Protein AF-A0A443SC69-F1 (afdb_monomer_lite)

InterPro domains:
  IPR018502 Annexin repeat [PF00191] (45-105)
  IPR037104 Annexin superfamily [G3DSA:1.10.220.10] (29-110)
  IPR037104 Annexin superfamily [SSF47874] (1-108)

Foldseek 3Di:
DPDDPLNVLPVPDDPVRSLLVVLLVPFDEDADLDADLVVLLVLLVVDVVCALVNCVVPVSVVSNCLNHYHLNNLVSSQVSNCVVVVDGVLVSLVVRDDPPVNVVCCVSSPPPPPPDD

Sequence (117 aa):
YKESIEDTIERCLNAQLSEIIITLINHTRDVNNEIDVALAREEAKHLFEIGTKHLLVNGSNFVDMLCRRSIPQIKYTYDSYKSMSGTRLEHDIENYFNGDVQDLFSTIGISPAFSSQ

Structure (mmCIF, N/CA/C/O backbone):
data_AF-A0A443SC69-F1
#
_entry.id   AF-A0A443SC69-F1
#
loop_
_atom_site.group_PDB
_atom_site.id
_atom_site.type_symbol
_atom_site.label_atom_id
_atom_site.label_alt_id
_atom_site.label_comp_id
_atom_site.label_asym_id
_atom_site.label_entity_id
_atom_site.label_seq_id
_atom_site.pdbx_PDB_ins_code
_atom_site.Cartn_x
_atom_site.Cartn_y
_atom_site.Cartn_z
_atom_site.occupancy
_atom_site.B_iso_or_equiv
_atom_site.auth_seq_id
_atom_site.auth_comp_id
_atom_site.auth_asym_id
_atom_site.auth_atom_id
_atom_site.pdbx_PDB_model_num
ATOM 1 N N . TYR A 1 1 ? 18.068 2.702 -29.034 1.00 43.56 1 TYR A N 1
ATOM 2 C CA . TYR A 1 1 ? 18.081 2.790 -27.565 1.00 43.56 1 TYR A CA 1
ATOM 3 C C . TYR A 1 1 ? 18.568 1.455 -27.039 1.00 43.56 1 TYR A C 1
ATOM 5 O O . TYR A 1 1 ? 18.024 0.443 -27.454 1.00 43.56 1 TYR A O 1
ATOM 13 N N . LYS A 1 2 ? 19.687 1.444 -26.308 1.00 53.97 2 LYS A N 1
ATOM 14 C CA . LYS A 1 2 ? 20.426 0.225 -25.917 1.00 53.97 2 LYS A CA 1
ATOM 15 C C . LYS A 1 2 ? 20.596 0.105 -24.397 1.00 53.97 2 LYS A C 1
ATOM 17 O O . LYS A 1 2 ? 21.414 -0.681 -23.944 1.00 53.97 2 LYS A O 1
ATOM 22 N N . GLU A 1 3 ? 19.848 0.913 -23.658 1.00 59.97 3 GLU A N 1
ATOM 23 C CA . GLU A 1 3 ? 19.763 0.883 -22.202 1.00 59.97 3 GLU A CA 1
ATOM 24 C C . GLU A 1 3 ? 18.359 0.411 -21.850 1.00 59.97 3 GLU A C 1
ATOM 26 O O . GLU A 1 3 ? 17.393 0.790 -22.527 1.00 59.97 3 GLU A O 1
ATOM 31 N N . SER A 1 4 ? 18.264 -0.464 -20.852 1.00 70.50 4 SER A N 1
ATOM 32 C CA . SER A 1 4 ? 16.977 -0.903 -20.335 1.00 70.50 4 SER A CA 1
ATOM 33 C C . SER A 1 4 ? 16.316 0.264 -19.586 1.00 70.50 4 SER A C 1
ATOM 35 O O . SER A 1 4 ? 16.976 1.198 -19.111 1.00 70.50 4 SER A O 1
ATOM 37 N N . ILE A 1 5 ? 14.984 0.264 -19.555 1.00 69.75 5 ILE A N 1
ATOM 38 C CA . ILE A 1 5 ? 14.216 1.311 -18.871 1.00 69.75 5 ILE A CA 1
ATOM 39 C C . ILE A 1 5 ? 14.515 1.247 -17.367 1.00 69.75 5 ILE A C 1
ATOM 41 O O . ILE A 1 5 ? 14.652 2.283 -16.724 1.00 69.75 5 ILE A O 1
ATOM 45 N N . GLU A 1 6 ? 14.712 0.041 -16.845 1.00 70.88 6 GLU A N 1
ATOM 46 C CA . GLU A 1 6 ? 15.111 -0.262 -15.474 1.00 70.88 6 GLU A CA 1
ATOM 47 C C . GLU A 1 6 ? 16.467 0.378 -15.129 1.00 70.88 6 GLU A C 1
ATOM 49 O O . GLU A 1 6 ? 16.535 1.160 -14.182 1.00 70.88 6 GLU A O 1
ATOM 54 N N . ASP A 1 7 ? 17.497 0.186 -15.963 1.00 68.31 7 ASP A N 1
ATOM 55 C CA . ASP A 1 7 ? 18.823 0.804 -15.766 1.00 68.31 7 ASP A CA 1
ATOM 56 C C . ASP A 1 7 ? 18.748 2.346 -15.751 1.00 68.31 7 ASP A C 1
ATOM 58 O O . ASP A 1 7 ? 19.477 3.038 -15.033 1.00 68.31 7 ASP A O 1
ATOM 62 N N . THR A 1 8 ? 17.846 2.911 -16.560 1.00 68.81 8 THR A N 1
ATOM 63 C CA . THR A 1 8 ? 17.629 4.363 -16.632 1.00 68.81 8 THR A CA 1
ATOM 64 C C . THR A 1 8 ? 16.945 4.887 -15.368 1.00 68.81 8 THR A C 1
ATOM 66 O O . THR A 1 8 ? 17.299 5.955 -14.868 1.00 68.81 8 THR A O 1
ATOM 69 N N . ILE A 1 9 ? 15.983 4.132 -14.838 1.00 65.00 9 ILE A N 1
ATOM 70 C CA . ILE A 1 9 ? 15.241 4.455 -13.617 1.00 65.00 9 ILE A CA 1
ATOM 71 C C . ILE A 1 9 ? 16.172 4.400 -12.402 1.00 65.00 9 ILE A C 1
ATOM 73 O O . ILE A 1 9 ? 16.187 5.344 -11.614 1.00 65.00 9 ILE A O 1
ATOM 77 N N . GLU A 1 10 ? 16.997 3.359 -12.276 1.00 66.56 10 GLU A N 1
ATOM 78 C CA . GLU A 1 10 ? 17.961 3.219 -11.173 1.00 66.56 10 GLU A CA 1
ATOM 79 C C . GLU A 1 10 ? 18.998 4.347 -11.143 1.00 66.56 10 GLU A C 1
ATOM 81 O O . GLU A 1 10 ? 19.432 4.778 -10.077 1.00 66.56 10 GLU A O 1
ATOM 86 N N . ARG A 1 11 ? 19.382 4.869 -12.313 1.00 61.25 11 ARG A N 1
ATOM 87 C CA . ARG A 1 11 ? 20.357 5.962 -12.419 1.00 61.25 11 ARG A CA 1
ATOM 88 C C . ARG A 1 11 ? 19.754 7.344 -12.157 1.00 61.25 11 ARG A C 1
ATOM 90 O O . ARG A 1 11 ? 20.489 8.277 -11.827 1.00 61.25 11 ARG A O 1
ATOM 97 N N . CYS A 1 12 ? 18.449 7.506 -12.362 1.00 55.59 12 CYS A N 1
ATOM 98 C CA . CYS A 1 12 ? 17.772 8.799 -12.269 1.00 55.59 12 CYS A CA 1
ATOM 99 C C . CYS A 1 12 ? 17.009 9.002 -10.958 1.00 55.59 12 CYS A C 1
ATOM 101 O O . CYS A 1 12 ? 16.701 10.147 -10.631 1.00 55.59 12 CYS A O 1
ATOM 103 N N . LEU A 1 13 ? 16.714 7.933 -10.219 1.00 65.69 13 LEU A N 1
ATOM 104 C CA . LEU A 1 13 ? 15.865 7.966 -9.033 1.00 65.69 13 LEU A CA 1
ATOM 105 C C . LEU A 1 13 ? 16.607 7.458 -7.795 1.00 65.69 13 LEU A C 1
ATOM 107 O O . LEU A 1 13 ? 17.631 6.786 -7.882 1.00 65.69 13 LEU A O 1
ATOM 111 N N . ASN A 1 14 ? 16.083 7.783 -6.614 1.00 69.94 14 ASN A N 1
ATOM 112 C CA . ASN A 1 14 ? 16.569 7.160 -5.389 1.00 69.94 14 ASN A CA 1
ATOM 113 C C . ASN A 1 14 ? 16.242 5.648 -5.395 1.00 69.94 14 ASN A C 1
ATOM 115 O O . ASN A 1 14 ? 15.261 5.233 -6.012 1.00 69.94 14 ASN A O 1
ATOM 119 N N . ALA A 1 15 ? 17.048 4.836 -4.700 1.00 67.31 15 ALA A N 1
ATOM 120 C CA . ALA A 1 15 ? 16.948 3.370 -4.738 1.00 67.31 15 ALA A CA 1
ATOM 121 C C . ALA A 1 15 ? 15.557 2.830 -4.348 1.00 67.31 15 ALA A C 1
ATOM 123 O O . ALA A 1 15 ? 15.100 1.824 -4.881 1.00 67.31 15 ALA A O 1
ATOM 124 N N . GLN A 1 16 ? 14.867 3.522 -3.439 1.00 64.00 16 GLN A N 1
ATOM 125 C CA . GLN A 1 16 ? 13.520 3.153 -3.011 1.00 64.00 16 GLN A CA 1
ATOM 126 C C . GLN A 1 16 ? 12.492 3.441 -4.114 1.00 64.00 16 GLN A C 1
ATOM 128 O O . GLN A 1 16 ? 11.624 2.626 -4.395 1.00 64.00 16 GLN A O 1
ATOM 133 N N . LEU A 1 17 ? 12.606 4.584 -4.784 1.00 64.12 17 LEU A N 1
ATOM 134 C CA . LEU A 1 17 ? 11.728 5.001 -5.870 1.00 64.12 17 LEU A CA 1
ATOM 135 C C . LEU A 1 17 ? 11.938 4.143 -7.124 1.00 64.12 17 LEU A C 1
ATOM 137 O O . LEU A 1 17 ? 10.963 3.773 -7.777 1.00 64.12 17 LEU A O 1
ATOM 141 N N . SER A 1 18 ? 13.183 3.768 -7.432 1.00 71.38 18 SER A N 1
ATOM 142 C CA . SER A 1 18 ? 13.474 2.849 -8.533 1.00 71.38 18 SER A CA 1
ATOM 143 C C . SER A 1 18 ? 12.890 1.460 -8.283 1.00 71.38 18 SER A C 1
ATOM 145 O O . SER A 1 18 ? 12.235 0.923 -9.171 1.00 71.38 18 SER A O 1
ATOM 147 N N . GLU A 1 19 ? 13.028 0.913 -7.070 1.00 71.38 19 GLU A N 1
ATOM 148 C CA . GLU A 1 19 ? 12.438 -0.380 -6.695 1.00 71.38 19 GLU A CA 1
ATOM 149 C C . GLU A 1 19 ? 10.911 -0.375 -6.855 1.00 71.38 19 GLU A C 1
ATOM 151 O O . GLU A 1 19 ? 10.332 -1.321 -7.396 1.00 71.38 19 GLU A O 1
ATOM 156 N N . ILE A 1 20 ? 10.249 0.719 -6.466 1.00 68.56 20 ILE A N 1
ATOM 157 C CA . ILE A 1 20 ? 8.796 0.842 -6.610 1.00 68.56 20 ILE A CA 1
ATOM 158 C C . ILE A 1 20 ? 8.378 0.901 -8.077 1.00 68.56 20 ILE A C 1
ATOM 160 O O . ILE A 1 20 ? 7.453 0.195 -8.478 1.00 68.56 20 ILE A O 1
ATOM 164 N N . ILE A 1 21 ? 9.041 1.718 -8.897 1.00 68.81 21 ILE A N 1
ATOM 165 C CA . ILE A 1 21 ? 8.685 1.841 -10.315 1.00 68.81 21 ILE A CA 1
ATOM 166 C C . ILE A 1 21 ? 8.983 0.542 -11.071 1.00 68.81 21 ILE A C 1
ATOM 168 O O . ILE A 1 21 ? 8.174 0.117 -11.891 1.00 68.81 21 ILE A O 1
ATOM 172 N N . ILE A 1 22 ? 10.086 -0.138 -10.764 1.00 73.62 22 ILE A N 1
ATOM 173 C CA . ILE A 1 22 ? 10.396 -1.453 -11.339 1.00 73.62 22 ILE A CA 1
ATOM 174 C C . ILE A 1 22 ? 9.335 -2.478 -10.915 1.00 73.62 22 ILE A C 1
ATOM 176 O O . ILE A 1 22 ? 8.869 -3.263 -11.741 1.00 73.62 22 ILE A O 1
ATOM 180 N N . THR A 1 23 ? 8.886 -2.444 -9.658 1.00 71.31 23 THR A N 1
ATOM 181 C CA . THR A 1 23 ? 7.786 -3.292 -9.173 1.00 71.31 23 THR A CA 1
ATOM 182 C C . THR A 1 23 ? 6.484 -2.981 -9.917 1.00 71.31 23 THR A C 1
ATOM 184 O O . THR A 1 23 ? 5.821 -3.906 -10.373 1.00 71.31 23 THR A O 1
ATOM 187 N N . LEU A 1 24 ? 6.145 -1.708 -10.131 1.00 68.94 24 LEU A N 1
ATOM 188 C CA . LEU A 1 24 ? 4.974 -1.296 -10.914 1.00 68.94 24 LEU A CA 1
ATOM 189 C C . LEU A 1 24 ? 5.019 -1.778 -12.367 1.00 68.94 24 LEU A C 1
ATOM 191 O O . LEU A 1 24 ? 4.001 -2.215 -12.891 1.00 68.94 24 LEU A O 1
ATOM 195 N N . ILE A 1 25 ? 6.175 -1.664 -13.025 1.00 71.31 25 ILE A N 1
ATOM 196 C CA . ILE A 1 25 ? 6.346 -2.054 -14.431 1.00 71.31 25 ILE A CA 1
ATOM 197 C C . ILE A 1 25 ? 6.249 -3.576 -14.585 1.00 71.31 25 ILE A C 1
ATOM 199 O O . ILE A 1 25 ? 5.670 -4.062 -15.556 1.00 71.31 25 ILE A O 1
ATOM 203 N N . ASN A 1 26 ? 6.785 -4.329 -13.623 1.00 72.12 26 ASN A N 1
ATOM 204 C CA . ASN A 1 26 ? 6.806 -5.789 -13.674 1.00 72.12 26 ASN A CA 1
ATOM 205 C C . ASN A 1 26 ? 5.495 -6.447 -13.224 1.00 72.12 26 ASN A C 1
ATOM 207 O O . ASN A 1 26 ? 5.240 -7.597 -13.585 1.00 72.12 26 ASN A O 1
ATOM 211 N N . HIS A 1 27 ? 4.660 -5.756 -12.445 1.00 71.00 27 HIS A N 1
ATOM 212 C CA . HIS A 1 27 ? 3.421 -6.325 -11.923 1.00 71.00 27 HIS A CA 1
ATOM 213 C C . HIS A 1 27 ? 2.198 -5.879 -12.718 1.00 71.00 27 HIS A C 1
ATOM 215 O O . HIS A 1 27 ? 1.958 -4.699 -12.960 1.00 71.00 27 HIS A O 1
ATOM 221 N N . THR A 1 28 ? 1.363 -6.850 -13.081 1.00 68.62 28 THR A N 1
ATOM 222 C CA . THR A 1 28 ? 0.044 -6.600 -13.663 1.00 68.62 28 THR A CA 1
ATOM 223 C C . THR A 1 28 ? -0.979 -6.550 -12.534 1.00 68.62 28 THR A C 1
ATOM 225 O O . THR A 1 28 ? -1.143 -7.522 -11.798 1.00 68.62 28 THR A O 1
ATOM 228 N N . ARG A 1 29 ? -1.644 -5.404 -12.375 1.00 70.81 29 ARG A N 1
ATOM 229 C CA . ARG A 1 29 ? -2.645 -5.195 -11.324 1.00 70.81 29 ARG A CA 1
ATOM 230 C C . ARG A 1 29 ? -3.870 -6.076 -11.576 1.00 70.81 29 ARG A C 1
ATOM 232 O O . ARG A 1 29 ? -4.336 -6.150 -12.714 1.00 70.81 29 ARG A O 1
ATOM 239 N N . ASP A 1 30 ?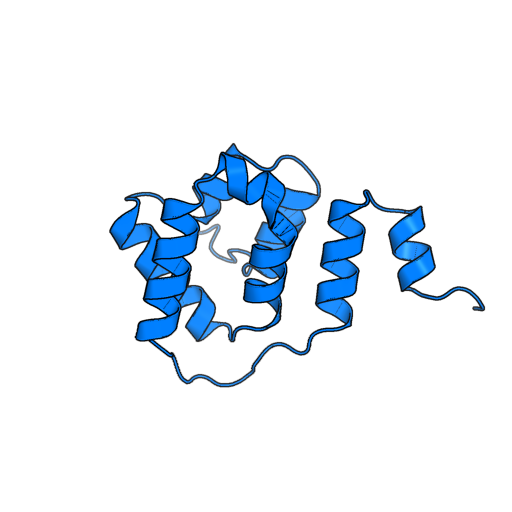 -4.396 -6.714 -10.531 1.00 71.62 30 ASP A N 1
ATOM 240 C CA . ASP A 1 30 ? -5.617 -7.510 -10.659 1.00 71.62 30 ASP A CA 1
ATOM 241 C C . ASP A 1 30 ? -6.806 -6.613 -11.061 1.00 71.62 30 ASP A C 1
ATOM 243 O O . ASP A 1 30 ? -7.046 -5.555 -10.475 1.00 71.62 30 ASP A O 1
ATOM 247 N N . VAL A 1 31 ? -7.538 -7.026 -12.094 1.00 71.25 31 VAL A N 1
ATOM 248 C CA . VAL A 1 31 ? -8.701 -6.315 -12.654 1.00 71.25 31 VAL A CA 1
ATOM 249 C C . VAL A 1 31 ? -10.024 -6.857 -12.110 1.00 71.25 31 VAL A C 1
ATOM 251 O O . VAL A 1 31 ? -11.088 -6.331 -12.438 1.00 71.25 31 VAL A O 1
ATOM 254 N N . ASN A 1 32 ? -9.975 -7.905 -11.285 1.00 76.12 32 ASN A N 1
ATOM 255 C CA . ASN A 1 32 ? -11.155 -8.504 -10.685 1.00 76.12 32 ASN A CA 1
ATOM 256 C C . ASN A 1 32 ? -11.813 -7.555 -9.676 1.00 76.12 32 ASN A C 1
ATOM 258 O O . ASN A 1 32 ? -11.157 -6.907 -8.860 1.00 76.12 32 ASN A O 1
ATOM 262 N N . ASN A 1 33 ? -13.145 -7.520 -9.705 1.00 75.94 33 ASN A N 1
ATOM 263 C CA . ASN A 1 33 ? -13.950 -6.724 -8.776 1.00 75.94 33 ASN A CA 1
ATOM 264 C C . ASN A 1 33 ? -14.360 -7.492 -7.511 1.00 75.94 33 ASN A C 1
ATOM 266 O O . ASN A 1 33 ? -15.095 -6.954 -6.683 1.00 75.94 33 ASN A O 1
ATOM 270 N N . GLU A 1 34 ? -13.921 -8.741 -7.368 1.00 83.81 34 GLU A N 1
ATOM 271 C CA . GLU A 1 34 ? -14.176 -9.532 -6.169 1.00 83.81 34 GLU A CA 1
ATOM 272 C C . GLU A 1 34 ? -13.299 -9.033 -5.019 1.00 83.81 34 GLU A C 1
ATOM 274 O O . GLU A 1 34 ? -12.109 -8.772 -5.194 1.00 83.81 34 GLU A O 1
ATOM 279 N N . ILE A 1 35 ? -13.915 -8.865 -3.850 1.00 85.38 35 ILE A N 1
ATOM 280 C CA . ILE A 1 35 ? -13.248 -8.382 -2.642 1.00 85.38 35 ILE A CA 1
ATOM 281 C C . ILE A 1 35 ? -13.099 -9.561 -1.688 1.00 85.38 35 ILE A C 1
ATOM 283 O O . ILE A 1 35 ? -14.093 -10.112 -1.208 1.00 85.38 35 ILE A O 1
ATOM 287 N N . ASP A 1 36 ? -11.858 -9.904 -1.366 1.00 88.81 36 ASP A N 1
ATOM 288 C CA . ASP A 1 36 ? -11.545 -10.800 -0.263 1.00 88.81 36 ASP A CA 1
ATOM 289 C C . ASP A 1 36 ? -11.496 -9.992 1.039 1.00 88.81 36 ASP A C 1
ATOM 291 O O . ASP A 1 36 ? -10.501 -9.351 1.395 1.00 88.81 36 ASP A O 1
ATOM 295 N N . VAL A 1 37 ? -12.620 -10.019 1.754 1.00 89.31 37 VAL A N 1
ATOM 296 C CA . VAL A 1 37 ? -12.817 -9.308 3.023 1.00 89.31 37 VAL A CA 1
ATOM 297 C C . VAL A 1 37 ? -11.872 -9.807 4.117 1.00 89.31 37 VAL A C 1
ATOM 299 O O . VAL A 1 37 ? -11.465 -9.019 4.973 1.00 89.31 37 VAL A O 1
ATOM 302 N N . ALA A 1 38 ? -11.543 -11.102 4.133 1.00 89.75 38 ALA A N 1
ATOM 303 C CA . ALA A 1 38 ? -10.664 -11.664 5.153 1.00 89.75 38 ALA A CA 1
ATOM 304 C C . ALA A 1 38 ? -9.236 -11.160 4.941 1.00 89.75 38 ALA A C 1
ATOM 306 O O . ALA A 1 38 ? -8.628 -10.629 5.873 1.00 89.75 38 ALA A O 1
ATOM 307 N N . LEU A 1 39 ? -8.769 -11.226 3.695 1.00 87.75 39 LEU A N 1
ATOM 308 C CA . LEU A 1 39 ? -7.459 -10.734 3.297 1.00 87.75 39 LEU A CA 1
ATOM 309 C C . LEU A 1 39 ? -7.315 -9.229 3.529 1.00 87.75 39 LEU A C 1
ATOM 311 O O . LEU A 1 39 ? -6.330 -8.792 4.112 1.00 87.75 39 LEU A O 1
ATOM 315 N N . ALA A 1 40 ? -8.316 -8.431 3.150 1.00 87.25 40 ALA A N 1
ATOM 316 C CA . ALA A 1 40 ? -8.267 -6.983 3.339 1.00 87.25 40 ALA A CA 1
ATOM 317 C C . ALA A 1 40 ? -8.168 -6.584 4.821 1.00 87.25 40 ALA A C 1
ATOM 319 O O . ALA A 1 40 ? -7.478 -5.628 5.173 1.00 87.25 40 ALA A O 1
ATOM 320 N N . ARG A 1 41 ? -8.840 -7.324 5.712 1.00 87.94 41 ARG A N 1
ATOM 321 C CA . ARG A 1 41 ? -8.745 -7.106 7.163 1.00 87.94 41 ARG A CA 1
ATOM 322 C C . ARG A 1 41 ? -7.397 -7.528 7.723 1.00 87.94 41 ARG A C 1
ATOM 324 O O . ARG A 1 41 ? -6.882 -6.854 8.609 1.00 87.94 41 ARG A O 1
ATOM 331 N N . GLU A 1 42 ? -6.842 -8.631 7.235 1.00 88.69 42 GLU A N 1
ATOM 332 C CA . GLU A 1 42 ? -5.507 -9.085 7.618 1.00 88.69 42 GLU A CA 1
ATOM 333 C C . GLU A 1 42 ? -4.440 -8.078 7.181 1.00 88.69 42 GLU A C 1
ATOM 335 O O . GLU A 1 42 ? -3.623 -7.663 7.997 1.00 88.69 42 GLU A O 1
ATOM 340 N N . GLU A 1 43 ? -4.504 -7.606 5.936 1.00 85.38 43 GLU A N 1
ATOM 341 C CA . GLU A 1 43 ? -3.605 -6.583 5.402 1.00 85.38 43 GLU A CA 1
ATOM 342 C C . GLU A 1 43 ? -3.745 -5.265 6.177 1.00 85.38 43 GLU A C 1
ATOM 344 O O . GLU A 1 43 ? -2.743 -4.692 6.595 1.00 85.38 43 GLU A O 1
ATOM 349 N N . ALA A 1 44 ? -4.972 -4.814 6.457 1.00 86.31 44 ALA A N 1
ATOM 350 C CA . ALA A 1 44 ? -5.219 -3.627 7.275 1.00 86.31 44 ALA A CA 1
ATOM 351 C C . ALA A 1 44 ? -4.645 -3.767 8.691 1.00 86.31 44 ALA A C 1
ATOM 353 O O . ALA A 1 44 ? -4.008 -2.848 9.208 1.00 86.31 44 ALA A O 1
ATOM 354 N N . LYS A 1 45 ? -4.833 -4.934 9.312 1.00 86.12 45 LYS A N 1
ATOM 355 C CA . LYS A 1 45 ? -4.273 -5.239 10.626 1.00 86.12 45 LYS A CA 1
ATOM 356 C C . LYS A 1 45 ? -2.751 -5.245 10.589 1.00 86.12 45 LYS A C 1
ATOM 358 O O . LYS A 1 45 ? -2.131 -4.657 11.466 1.00 86.12 45 LYS A O 1
ATOM 363 N N . HIS A 1 46 ? -2.157 -5.847 9.566 1.00 83.00 46 HIS A N 1
ATOM 364 C CA . HIS A 1 46 ? -0.713 -5.882 9.396 1.00 83.00 46 HIS A CA 1
ATOM 365 C C . HIS A 1 46 ? -0.147 -4.467 9.215 1.00 83.00 46 HIS A C 1
ATOM 367 O O . HIS A 1 46 ? 0.820 -4.113 9.880 1.00 83.00 46 HIS A O 1
ATOM 373 N N . LEU A 1 47 ? -0.793 -3.615 8.410 1.00 79.44 47 LEU A N 1
ATOM 374 C CA . LEU A 1 47 ? -0.418 -2.203 8.257 1.00 79.44 47 LEU A CA 1
ATOM 375 C C . LEU A 1 47 ? -0.494 -1.438 9.583 1.00 79.44 47 LEU A C 1
ATOM 377 O O . LEU A 1 47 ? 0.353 -0.589 9.863 1.00 79.44 47 LEU A O 1
ATOM 381 N N . PHE A 1 48 ? -1.489 -1.750 10.413 1.00 80.12 48 PHE A N 1
ATOM 382 C CA . PHE A 1 48 ? -1.630 -1.158 11.739 1.00 80.12 48 PHE A CA 1
ATOM 383 C C . PHE A 1 48 ? -0.545 -1.648 12.713 1.00 80.12 48 PHE A C 1
ATOM 385 O O . PHE A 1 48 ? 0.048 -0.840 13.424 1.00 80.12 48 PHE A O 1
ATOM 392 N N . GLU A 1 49 ? -0.250 -2.951 12.720 1.00 78.38 49 GLU A N 1
ATOM 393 C CA . GLU A 1 49 ? 0.715 -3.592 13.626 1.00 78.38 49 GLU A CA 1
ATOM 394 C C . GLU A 1 49 ? 2.173 -3.287 13.287 1.00 78.38 49 GLU A C 1
ATOM 396 O O . GLU A 1 49 ? 2.967 -3.042 14.196 1.00 78.38 49 GLU A O 1
ATOM 401 N N . ILE A 1 50 ? 2.530 -3.274 11.997 1.00 71.31 50 ILE A N 1
ATOM 402 C CA . ILE A 1 50 ? 3.859 -2.846 11.542 1.00 71.31 50 ILE A CA 1
ATOM 403 C C . ILE A 1 50 ? 4.109 -1.421 12.056 1.00 71.31 50 ILE A C 1
ATOM 405 O O . ILE A 1 50 ? 5.200 -1.095 12.522 1.00 71.31 50 ILE A O 1
ATOM 409 N N . GLY A 1 51 ? 3.075 -0.581 12.046 1.00 62.59 51 GLY A N 1
ATOM 410 C CA . GLY A 1 51 ? 3.176 0.804 12.456 1.00 62.59 51 GLY A CA 1
ATOM 411 C C . GLY A 1 51 ? 3.944 1.636 11.430 1.00 62.59 51 GLY A C 1
ATOM 412 O O . GLY A 1 51 ? 4.824 1.184 10.695 1.00 62.59 51 GLY A O 1
ATOM 413 N N . THR A 1 52 ? 3.625 2.915 11.393 1.00 60.66 52 THR A N 1
ATOM 414 C CA . THR A 1 52 ? 4.084 3.883 10.391 1.00 60.66 52 THR A CA 1
ATOM 415 C C . THR A 1 52 ? 5.607 4.040 10.292 1.00 60.66 52 THR A C 1
ATOM 417 O O . THR A 1 52 ? 6.137 4.227 9.199 1.00 60.66 52 THR A O 1
ATOM 420 N N . LYS A 1 53 ? 6.354 3.868 11.393 1.00 57.56 53 LYS A N 1
ATOM 421 C CA . LYS A 1 53 ? 7.833 3.877 11.365 1.00 57.56 53 LYS A CA 1
ATOM 422 C C . LYS A 1 53 ? 8.449 2.661 10.673 1.00 57.56 53 LYS A C 1
ATOM 424 O O . LYS A 1 53 ? 9.497 2.802 10.052 1.00 57.56 53 LYS A O 1
ATOM 429 N N . HIS A 1 54 ? 7.839 1.481 10.774 1.00 58.81 54 HIS A N 1
ATOM 430 C CA . HIS A 1 54 ? 8.328 0.299 10.060 1.00 58.81 54 HIS A CA 1
ATOM 431 C C . HIS A 1 54 ? 7.750 0.202 8.648 1.00 58.81 54 HIS A C 1
ATOM 433 O O . HIS A 1 54 ? 8.339 -0.474 7.810 1.00 58.81 54 HIS A O 1
ATOM 439 N N . LEU A 1 55 ? 6.658 0.914 8.354 1.00 61.94 55 LEU A N 1
ATOM 440 C CA . LEU A 1 55 ? 6.121 1.064 7.000 1.00 61.94 55 LEU A CA 1
ATOM 441 C C . LEU A 1 55 ? 7.133 1.756 6.071 1.00 61.94 55 LEU A C 1
ATOM 443 O O . LEU A 1 55 ? 7.278 1.362 4.922 1.00 61.94 55 LEU A O 1
ATOM 447 N N . LEU A 1 56 ? 7.911 2.707 6.600 1.00 54.62 56 LEU A N 1
ATOM 448 C CA . LEU A 1 56 ? 9.063 3.317 5.920 1.00 54.62 56 LEU A CA 1
ATOM 449 C C . LEU A 1 56 ? 10.174 2.309 5.587 1.00 54.62 56 LEU A C 1
ATOM 451 O O . LEU A 1 56 ? 10.779 2.390 4.522 1.00 54.62 56 LEU A O 1
ATOM 455 N N . VAL A 1 57 ? 10.435 1.361 6.492 1.00 57.72 57 VAL A N 1
ATOM 456 C CA . VAL A 1 57 ? 11.495 0.345 6.343 1.00 57.72 57 VAL A CA 1
ATOM 457 C C . VAL A 1 57 ? 11.053 -0.796 5.422 1.00 57.72 57 VAL A C 1
ATOM 459 O O . VAL A 1 57 ? 11.860 -1.327 4.671 1.00 57.72 57 VAL A O 1
ATOM 462 N N . ASN A 1 58 ? 9.764 -1.138 5.443 1.00 58.94 58 ASN A N 1
ATOM 463 C CA . ASN A 1 58 ? 9.160 -2.216 4.659 1.00 58.94 58 ASN A CA 1
ATOM 464 C C . ASN A 1 58 ? 8.302 -1.687 3.495 1.00 58.94 58 ASN A C 1
ATOM 466 O O . ASN A 1 58 ? 7.371 -2.366 3.056 1.00 58.94 58 ASN A O 1
ATOM 470 N N . GLY A 1 59 ? 8.583 -0.473 3.008 1.00 61.69 59 GLY A N 1
ATOM 471 C CA . GLY A 1 59 ? 7.755 0.215 2.011 1.00 61.69 59 GLY A CA 1
ATOM 472 C C . GLY A 1 59 ? 7.566 -0.577 0.715 1.00 61.69 59 GLY A C 1
ATOM 473 O O . GLY A 1 59 ? 6.506 -0.487 0.100 1.00 61.69 59 GLY A O 1
ATOM 474 N N . SER A 1 60 ? 8.533 -1.421 0.346 1.00 65.56 60 SER A N 1
ATOM 475 C CA . SER A 1 60 ? 8.450 -2.322 -0.809 1.00 65.56 60 SER A CA 1
ATOM 476 C C . SER A 1 60 ? 7.333 -3.364 -0.680 1.00 65.56 60 SER A C 1
ATOM 478 O O . SER A 1 60 ? 6.617 -3.598 -1.648 1.00 65.56 60 SER A O 1
ATOM 480 N N . ASN A 1 61 ? 7.085 -3.916 0.513 1.00 68.81 61 ASN A N 1
ATOM 481 C CA . ASN A 1 61 ? 5.980 -4.861 0.739 1.00 68.81 61 ASN A CA 1
ATOM 482 C C . ASN A 1 61 ? 4.612 -4.184 0.595 1.00 68.81 61 ASN A C 1
ATOM 484 O O . ASN A 1 61 ? 3.656 -4.784 0.103 1.00 68.81 61 ASN A O 1
ATOM 488 N N . PHE A 1 62 ? 4.515 -2.924 1.024 1.00 70.19 62 PHE A N 1
ATOM 489 C CA . PHE A 1 62 ? 3.286 -2.151 0.886 1.00 70.19 62 PHE A CA 1
ATOM 490 C C . PHE A 1 62 ? 3.022 -1.787 -0.579 1.00 70.19 62 PHE A C 1
ATOM 492 O O . PHE A 1 62 ? 1.906 -1.928 -1.070 1.00 70.19 62 PHE A O 1
ATOM 499 N N . VAL A 1 63 ? 4.067 -1.400 -1.306 1.00 70.19 63 VAL A N 1
ATOM 500 C CA . VAL A 1 63 ? 4.007 -1.131 -2.747 1.00 70.19 63 VAL A CA 1
ATOM 501 C C . VAL A 1 63 ? 3.604 -2.374 -3.514 1.00 70.19 63 VAL A C 1
ATOM 503 O O . VAL A 1 63 ? 2.726 -2.301 -4.365 1.00 70.19 63 VAL A O 1
ATOM 506 N N . ASP A 1 64 ? 4.216 -3.511 -3.209 1.00 73.56 64 ASP A N 1
ATOM 507 C CA . ASP A 1 64 ? 3.924 -4.779 -3.862 1.00 73.56 64 ASP A CA 1
ATOM 508 C C . ASP A 1 64 ? 2.451 -5.180 -3.678 1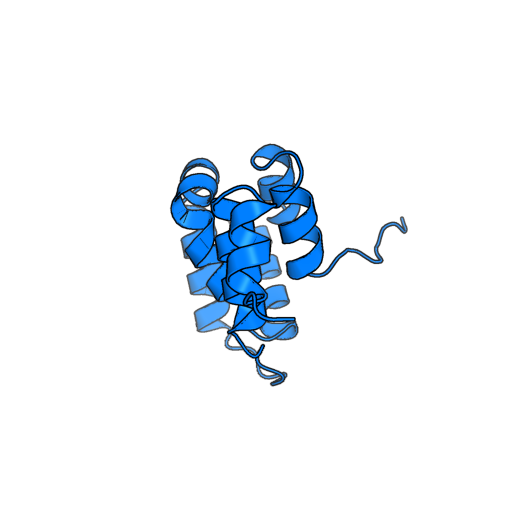.00 73.56 64 ASP A C 1
ATOM 510 O O . ASP A 1 64 ? 1.772 -5.536 -4.645 1.00 73.56 64 ASP A O 1
ATOM 514 N N . MET A 1 65 ? 1.908 -4.997 -2.469 1.00 77.94 65 MET A N 1
ATOM 515 C CA . MET A 1 65 ? 0.477 -5.151 -2.203 1.00 77.94 65 MET A CA 1
ATOM 516 C C . MET A 1 65 ? -0.361 -4.189 -3.061 1.00 77.94 65 MET A C 1
ATOM 518 O O . MET A 1 65 ? -1.240 -4.639 -3.798 1.00 77.94 65 MET A O 1
ATOM 522 N N . LEU A 1 66 ? -0.058 -2.887 -3.065 1.00 73.06 66 LEU A N 1
ATO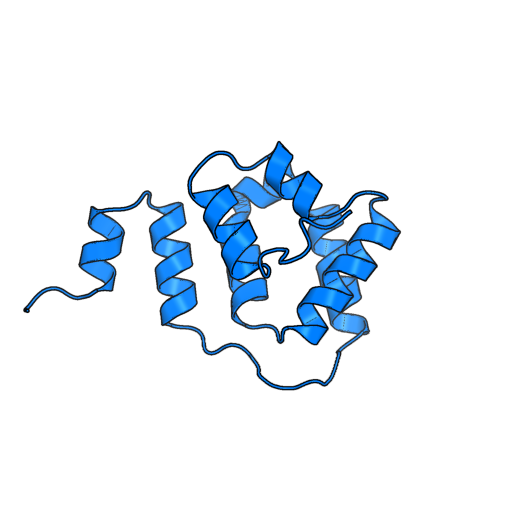M 523 C CA . LEU A 1 66 ? -0.795 -1.905 -3.872 1.00 73.06 66 LEU A CA 1
ATOM 524 C C . LEU A 1 66 ? -0.718 -2.189 -5.382 1.00 73.06 66 LEU A C 1
ATOM 526 O O . LEU A 1 66 ? -1.668 -1.908 -6.112 1.00 73.06 66 LEU A O 1
ATOM 530 N N . CYS A 1 67 ? 0.399 -2.732 -5.866 1.00 74.19 67 CYS A N 1
ATOM 531 C CA . CYS A 1 67 ? 0.619 -3.018 -7.283 1.00 74.19 67 CYS A CA 1
ATOM 532 C C . CYS A 1 67 ? -0.077 -4.303 -7.743 1.00 74.19 67 CYS A C 1
ATOM 534 O O . CYS A 1 67 ? -0.472 -4.390 -8.904 1.00 74.19 67 CYS A O 1
ATOM 536 N N . ARG A 1 68 ? -0.241 -5.290 -6.855 1.00 77.31 68 ARG A N 1
ATOM 537 C CA . ARG A 1 68 ? -0.856 -6.586 -7.177 1.00 77.31 68 ARG A CA 1
ATOM 538 C C . ARG A 1 68 ? -2.369 -6.595 -6.975 1.00 77.31 68 ARG A C 1
ATOM 540 O O . ARG A 1 68 ? -3.077 -7.237 -7.748 1.00 77.31 68 ARG A O 1
ATOM 547 N N . ARG A 1 69 ? -2.879 -5.910 -5.946 1.00 82.44 69 ARG A N 1
ATOM 548 C CA . ARG A 1 69 ? -4.304 -5.950 -5.579 1.00 82.44 69 ARG A CA 1
ATOM 549 C C . ARG A 1 69 ? -5.180 -5.126 -6.519 1.00 82.44 69 ARG A C 1
ATOM 551 O O . ARG A 1 69 ? -4.762 -4.101 -7.059 1.00 82.44 69 ARG A O 1
ATOM 558 N N . SER A 1 70 ? -6.431 -5.558 -6.662 1.00 83.31 70 SER A N 1
ATOM 559 C CA . SER A 1 70 ? -7.431 -4.808 -7.411 1.00 83.31 70 SER A CA 1
ATOM 560 C C . SER A 1 70 ? -7.836 -3.530 -6.682 1.00 83.31 70 SER A C 1
ATOM 562 O O . SER A 1 70 ? -7.776 -3.426 -5.456 1.00 83.31 70 SER A O 1
ATOM 564 N N . ILE A 1 71 ? -8.282 -2.535 -7.446 1.00 81.69 71 ILE A N 1
ATOM 565 C CA . ILE A 1 71 ? -8.771 -1.259 -6.908 1.00 81.69 71 ILE A CA 1
ATOM 566 C C . ILE A 1 71 ? -9.844 -1.449 -5.813 1.00 81.69 71 ILE A C 1
ATOM 568 O O . ILE A 1 71 ? -9.720 -0.818 -4.760 1.00 81.69 71 ILE A O 1
ATOM 572 N N . PRO A 1 72 ? -10.892 -2.277 -6.005 1.00 84.38 72 PRO A N 1
ATOM 573 C CA . PRO A 1 72 ? -11.890 -2.490 -4.958 1.00 84.38 72 PRO A CA 1
ATOM 574 C C . PRO A 1 72 ? -11.327 -3.205 -3.721 1.00 84.38 72 PRO A C 1
ATOM 576 O O . PRO A 1 72 ? -11.727 -2.854 -2.611 1.00 84.38 72 PRO A O 1
ATOM 579 N N . GLN A 1 73 ? -10.363 -4.119 -3.880 1.00 85.25 73 GLN A N 1
ATOM 580 C CA . GLN A 1 73 ? -9.674 -4.751 -2.750 1.00 85.25 73 GLN A CA 1
ATOM 581 C C . GLN A 1 73 ? -8.893 -3.720 -1.923 1.00 85.25 73 GLN A C 1
ATOM 583 O O . GLN A 1 73 ? -9.066 -3.650 -0.709 1.00 85.25 73 GLN A O 1
ATOM 588 N N . ILE A 1 74 ? -8.087 -2.876 -2.580 1.00 83.88 74 ILE A N 1
ATOM 589 C CA . ILE A 1 74 ? -7.282 -1.831 -1.920 1.00 83.88 74 ILE A CA 1
ATOM 590 C C . ILE A 1 74 ? -8.181 -0.878 -1.130 1.00 83.88 74 ILE A C 1
ATOM 592 O O . ILE A 1 74 ? -7.903 -0.588 0.033 1.00 83.88 74 ILE A O 1
ATOM 596 N N . LYS A 1 75 ? -9.298 -0.440 -1.726 1.00 85.19 75 LYS A N 1
ATOM 597 C CA . LYS A 1 75 ? -10.276 0.419 -1.043 1.00 85.19 75 LYS A CA 1
ATOM 598 C C . LYS A 1 75 ? -10.824 -0.229 0.225 1.00 85.19 75 LYS A C 1
ATOM 600 O O . LYS A 1 75 ? -10.882 0.423 1.262 1.00 85.19 75 LYS A O 1
ATOM 605 N N . TYR A 1 76 ? -11.174 -1.514 0.167 1.00 88.88 76 TYR A N 1
ATOM 606 C CA . TYR A 1 76 ? -11.688 -2.217 1.340 1.00 88.88 76 TYR A CA 1
ATOM 607 C C . TYR A 1 76 ? -10.623 -2.378 2.437 1.00 88.88 76 TYR A C 1
ATOM 609 O O . TYR A 1 76 ? -10.936 -2.268 3.626 1.00 88.88 76 TYR A O 1
ATOM 617 N N . THR A 1 77 ? -9.357 -2.590 2.060 1.00 87.94 77 THR A N 1
ATOM 618 C CA . THR A 1 77 ? -8.231 -2.592 3.006 1.00 87.94 77 THR A CA 1
ATOM 619 C C . THR A 1 77 ? -8.078 -1.227 3.680 1.00 87.94 77 THR A C 1
ATOM 621 O O . THR A 1 77 ? -7.901 -1.164 4.895 1.00 87.94 77 THR A O 1
ATOM 624 N N . TYR A 1 78 ? -8.218 -0.126 2.937 1.00 85.25 78 TYR A N 1
ATOM 625 C CA . TYR A 1 78 ? -8.124 1.234 3.483 1.00 85.25 78 TYR A CA 1
ATOM 626 C C . TYR A 1 78 ? -9.275 1.543 4.447 1.00 85.25 78 TYR A C 1
ATOM 628 O O . TYR A 1 78 ? -9.049 2.071 5.537 1.00 85.25 78 TYR A O 1
ATOM 636 N N . ASP A 1 79 ? -10.501 1.159 4.089 1.00 87.31 79 ASP A N 1
ATOM 637 C CA . ASP A 1 79 ? -11.667 1.309 4.963 1.00 87.31 79 ASP A CA 1
ATOM 638 C C . ASP A 1 79 ? -11.515 0.485 6.249 1.00 87.31 79 ASP A C 1
ATOM 640 O O . ASP A 1 79 ? -11.804 0.968 7.350 1.00 87.31 79 ASP A O 1
ATOM 644 N N . SER A 1 80 ? -10.999 -0.741 6.124 1.00 88.62 80 SER A N 1
ATOM 645 C CA . SER A 1 80 ? -10.704 -1.610 7.266 1.00 88.62 80 SER A CA 1
ATOM 646 C C . SER A 1 80 ? -9.622 -1.003 8.160 1.00 88.62 80 SER A C 1
ATOM 648 O O . SER A 1 80 ? -9.792 -0.974 9.377 1.00 88.62 80 SER A O 1
ATOM 650 N N . TYR A 1 81 ? -8.558 -0.448 7.572 1.00 86.25 81 TYR A N 1
ATOM 651 C CA . TYR A 1 81 ? -7.494 0.236 8.308 1.00 86.25 81 TYR A CA 1
ATOM 652 C C . TYR A 1 81 ? -8.045 1.427 9.085 1.00 86.25 81 TYR A C 1
ATOM 654 O O . TYR A 1 81 ? -7.863 1.503 10.296 1.00 86.25 81 TYR A O 1
ATOM 662 N N . LYS A 1 82 ? -8.808 2.302 8.421 1.00 86.25 82 LYS A N 1
ATOM 663 C CA . LYS A 1 82 ? -9.424 3.479 9.043 1.00 86.25 82 LYS A CA 1
ATOM 664 C C . LYS A 1 82 ? -10.338 3.110 10.209 1.00 86.25 82 LYS A C 1
ATOM 666 O O . LYS A 1 82 ? -10.368 3.816 11.216 1.00 86.25 82 LYS A O 1
ATOM 671 N N . SER A 1 83 ? -11.075 2.006 10.090 1.00 87.25 83 SER A N 1
ATOM 672 C CA . SER A 1 83 ? -11.912 1.503 11.181 1.00 87.25 83 SER A CA 1
ATOM 673 C C . SER A 1 83 ? -11.099 1.019 12.388 1.00 87.25 83 SER A C 1
ATOM 675 O O . SER A 1 83 ? -11.644 0.990 13.490 1.00 87.25 83 SER A O 1
ATOM 677 N N . MET A 1 84 ? -9.843 0.610 12.193 1.00 85.38 84 MET A N 1
ATOM 678 C CA . MET A 1 84 ? -8.961 0.099 13.246 1.00 85.38 84 MET A CA 1
ATOM 679 C C . MET A 1 84 ? -8.084 1.192 13.866 1.00 85.38 84 MET A C 1
ATOM 681 O O . MET A 1 84 ? -7.972 1.258 15.087 1.00 85.38 84 MET A O 1
ATOM 685 N N . SER A 1 85 ? -7.471 2.046 13.042 1.00 81.44 85 SER A N 1
ATOM 686 C CA . SER A 1 85 ? -6.537 3.092 13.474 1.00 81.44 85 SER A CA 1
ATOM 687 C C . SER A 1 85 ? -7.228 4.385 13.910 1.00 81.44 85 SER A C 1
ATOM 689 O O . SER A 1 85 ? -6.668 5.151 14.691 1.00 81.44 85 SER A O 1
ATOM 691 N N . GLY A 1 86 ? -8.442 4.649 13.411 1.00 82.38 86 GLY A N 1
ATOM 692 C CA . GLY A 1 86 ? -9.138 5.928 13.579 1.00 82.38 86 GLY A CA 1
ATOM 693 C C . GLY A 1 86 ? -8.622 7.046 12.661 1.00 82.38 86 GLY A C 1
ATOM 694 O O . GLY A 1 86 ? -9.196 8.136 12.643 1.00 82.38 86 GLY A O 1
ATOM 695 N N . THR A 1 87 ? -7.587 6.779 11.865 1.00 80.38 87 THR A N 1
ATOM 696 C CA . THR A 1 87 ? -6.957 7.704 10.914 1.00 80.38 87 THR A CA 1
ATOM 697 C C . THR A 1 87 ? -6.999 7.137 9.499 1.00 80.38 87 THR A C 1
ATOM 699 O O . THR A 1 87 ? -7.133 5.936 9.276 1.00 80.38 87 THR A O 1
ATOM 702 N N . ARG A 1 88 ? -6.933 8.018 8.501 1.00 79.81 88 ARG A N 1
ATOM 703 C CA . ARG A 1 88 ? -6.791 7.593 7.104 1.00 79.81 88 ARG A CA 1
ATOM 704 C C . ARG A 1 88 ? -5.353 7.142 6.872 1.00 79.81 88 ARG A C 1
ATOM 706 O O . ARG A 1 88 ? -4.438 7.860 7.270 1.00 79.81 88 ARG A O 1
ATOM 713 N N . LEU A 1 89 ? -5.166 6.002 6.207 1.00 75.69 89 L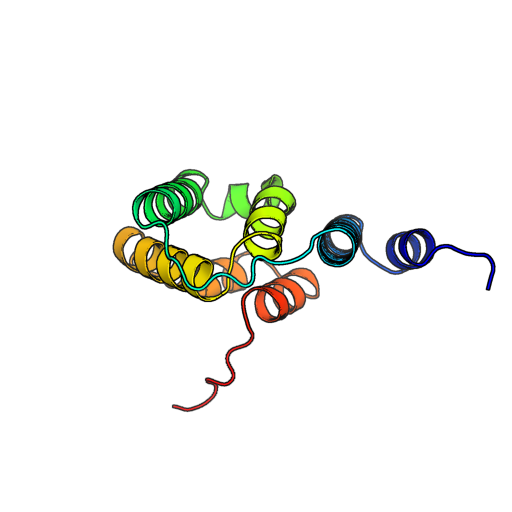EU A N 1
ATOM 714 C CA . LEU A 1 89 ? -3.831 5.488 5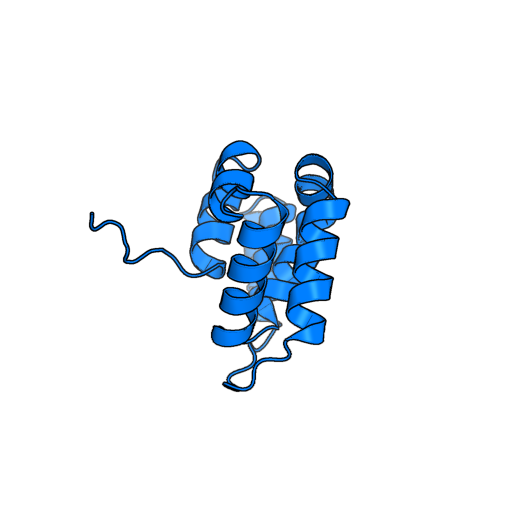.894 1.00 75.69 89 LEU A CA 1
ATOM 715 C C . LEU A 1 89 ? -3.031 6.505 5.071 1.00 75.69 89 LEU A C 1
ATOM 717 O O . LEU A 1 89 ? -1.839 6.655 5.273 1.00 75.69 89 LEU A O 1
ATOM 721 N N . GLU A 1 90 ? -3.699 7.256 4.198 1.00 74.00 90 GLU A N 1
ATOM 722 C CA . GLU A 1 90 ? -3.107 8.320 3.390 1.00 74.00 90 GLU A CA 1
ATOM 723 C C . GLU A 1 90 ? -2.510 9.426 4.263 1.00 74.00 90 GLU A C 1
ATOM 725 O O . GLU A 1 90 ? -1.370 9.820 4.056 1.00 74.00 90 GLU A O 1
ATOM 730 N N . HIS A 1 91 ? -3.221 9.857 5.306 1.00 73.44 91 HIS A N 1
ATOM 731 C CA . HIS A 1 91 ? -2.711 10.847 6.259 1.00 73.44 91 HIS A CA 1
ATOM 732 C C . HIS A 1 91 ? -1.513 10.299 7.054 1.00 73.44 91 HIS A C 1
ATOM 734 O O . HIS A 1 91 ? -0.561 11.016 7.360 1.00 73.44 91 HIS A O 1
ATOM 740 N N . ASP A 1 92 ? -1.529 9.004 7.357 1.00 72.94 92 ASP A N 1
ATOM 741 C CA . ASP A 1 92 ? -0.413 8.295 7.983 1.00 72.94 92 ASP A CA 1
ATOM 742 C C . ASP A 1 92 ? 0.735 7.988 7.002 1.00 72.94 92 ASP A C 1
ATOM 744 O O . ASP A 1 92 ? 1.821 7.621 7.427 1.00 72.94 92 ASP A O 1
ATOM 748 N N . ILE A 1 93 ? 0.550 8.164 5.695 1.00 68.62 93 ILE A N 1
ATOM 749 C CA . ILE A 1 93 ? 1.630 8.134 4.702 1.00 68.62 93 ILE A CA 1
ATOM 750 C C . ILE A 1 93 ? 2.199 9.549 4.549 1.00 68.62 93 ILE A C 1
ATOM 752 O O . ILE A 1 93 ? 3.413 9.718 4.616 1.00 68.62 93 ILE A O 1
ATOM 756 N N . GLU A 1 94 ? 1.351 10.573 4.442 1.00 67.69 94 GLU A N 1
ATOM 757 C CA . GLU A 1 94 ? 1.749 11.985 4.316 1.00 67.69 94 GLU A CA 1
ATOM 758 C C . GLU A 1 94 ? 2.590 12.488 5.499 1.00 67.69 94 GLU A C 1
ATOM 760 O O . GLU A 1 94 ? 3.488 13.303 5.321 1.00 67.69 94 GLU A O 1
ATOM 765 N N . ASN A 1 95 ? 2.329 11.999 6.713 1.00 62.81 95 ASN A N 1
ATOM 766 C CA . ASN A 1 95 ? 3.095 12.399 7.898 1.00 62.81 95 ASN A CA 1
ATOM 767 C C . ASN A 1 95 ? 4.460 11.702 8.027 1.00 62.81 95 ASN A C 1
ATOM 769 O O . ASN A 1 95 ? 5.250 12.070 8.899 1.00 62.81 95 ASN A O 1
ATOM 773 N N . TYR A 1 96 ? 4.728 10.673 7.220 1.00 60.16 96 TYR A N 1
ATOM 774 C CA . TYR A 1 96 ? 5.892 9.796 7.393 1.00 60.16 96 TYR A CA 1
ATOM 775 C C . TYR A 1 96 ? 6.781 9.721 6.154 1.00 60.16 96 TYR A C 1
ATOM 777 O O . TYR A 1 96 ? 7.993 9.559 6.295 1.00 60.16 96 TYR A O 1
ATOM 785 N N . PHE A 1 97 ? 6.211 9.866 4.960 1.00 58.12 97 PHE A N 1
ATOM 786 C CA . PHE A 1 97 ? 6.935 9.959 3.701 1.00 58.12 97 PHE A CA 1
ATOM 787 C C . PHE A 1 97 ? 6.938 11.409 3.222 1.00 58.12 97 PHE A C 1
ATOM 789 O O . PHE A 1 97 ? 5.892 12.046 3.170 1.00 58.12 97 PHE A O 1
ATOM 796 N N . ASN A 1 98 ? 8.110 11.903 2.821 1.00 56.44 98 ASN A N 1
ATOM 797 C CA . ASN A 1 98 ? 8.280 13.249 2.277 1.00 56.44 98 ASN A CA 1
ATOM 798 C C . ASN A 1 98 ? 8.817 13.154 0.840 1.00 56.44 98 ASN A C 1
ATOM 800 O O . ASN A 1 98 ? 9.668 12.308 0.556 1.00 56.44 98 ASN A O 1
ATOM 804 N N . GLY A 1 99 ? 8.391 14.064 -0.038 1.00 65.88 99 GLY A N 1
ATOM 805 C CA . GLY A 1 99 ? 8.929 14.191 -1.399 1.00 65.88 99 GLY A CA 1
ATOM 806 C C . GLY A 1 99 ? 8.449 13.092 -2.354 1.00 65.88 99 GLY A C 1
ATOM 807 O O . GLY A 1 99 ? 7.314 12.636 -2.262 1.00 65.88 99 GLY A O 1
ATOM 808 N N . ASP A 1 100 ? 9.319 12.637 -3.259 1.00 63.47 100 ASP A N 1
ATOM 809 C CA . ASP A 1 100 ? 8.937 11.801 -4.413 1.00 63.47 100 ASP A CA 1
ATOM 810 C C . ASP A 1 100 ? 8.231 10.480 -4.045 1.00 63.47 100 ASP A C 1
ATOM 812 O O . ASP A 1 100 ? 7.408 9.971 -4.804 1.00 63.47 100 ASP A O 1
ATOM 816 N N . VAL A 1 101 ? 8.528 9.910 -2.871 1.00 61.59 101 VAL A N 1
ATOM 817 C CA . VAL A 1 101 ? 7.898 8.662 -2.401 1.00 61.59 101 VAL A CA 1
ATOM 818 C C . VAL A 1 101 ? 6.444 8.905 -1.981 1.00 61.59 101 VAL A C 1
ATOM 820 O O . VAL A 1 101 ? 5.578 8.081 -2.269 1.00 61.59 101 VAL A O 1
ATOM 823 N N . GLN A 1 102 ? 6.149 10.053 -1.366 1.00 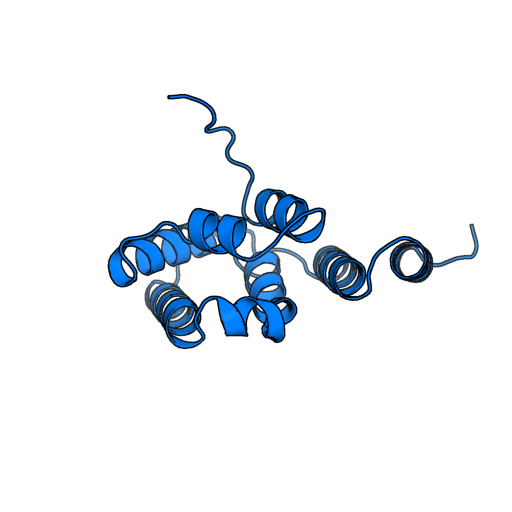66.19 102 GLN A N 1
ATOM 824 C CA . GLN A 1 102 ? 4.787 10.464 -1.013 1.00 66.19 102 GLN A CA 1
ATOM 825 C C . GLN A 1 102 ? 3.939 10.701 -2.266 1.00 66.19 102 GLN A C 1
ATOM 827 O O . GLN A 1 102 ? 2.802 10.225 -2.344 1.00 66.19 102 GLN A O 1
ATOM 832 N N . ASP A 1 103 ? 4.507 11.391 -3.258 1.00 66.88 103 ASP A N 1
ATOM 833 C CA . ASP A 1 103 ? 3.844 11.664 -4.536 1.00 66.88 103 ASP A CA 1
ATOM 834 C C . ASP A 1 103 ? 3.533 10.362 -5.276 1.00 66.88 103 ASP A C 1
ATOM 836 O O . ASP A 1 103 ? 2.441 10.170 -5.818 1.00 66.88 103 ASP A O 1
ATOM 840 N N . LEU A 1 104 ? 4.467 9.416 -5.237 1.00 68.06 104 LEU A N 1
ATOM 841 C CA . LEU A 1 104 ? 4.297 8.110 -5.843 1.00 68.06 104 LEU A CA 1
ATOM 842 C C . LEU A 1 104 ? 3.233 7.268 -5.128 1.00 68.06 104 LEU A C 1
ATOM 844 O O . LEU A 1 104 ? 2.361 6.720 -5.798 1.00 68.06 104 LEU A O 1
ATOM 848 N N . PHE A 1 105 ? 3.248 7.178 -3.795 1.00 65.50 105 PHE A N 1
ATOM 849 C CA . PHE A 1 105 ? 2.206 6.459 -3.051 1.00 65.50 105 PHE A CA 1
ATOM 850 C C . PHE A 1 105 ? 0.829 7.080 -3.256 1.00 65.50 105 PHE A C 1
ATOM 852 O O . PHE A 1 105 ? -0.136 6.349 -3.466 1.00 65.50 105 PHE A O 1
ATOM 859 N N . SER A 1 106 ? 0.743 8.408 -3.283 1.00 65.06 106 SER A N 1
ATOM 860 C CA . SER A 1 106 ? -0.490 9.127 -3.615 1.00 65.06 106 SER A CA 1
ATOM 861 C C . SER A 1 106 ? -0.960 8.825 -5.039 1.00 65.06 106 SER A C 1
ATOM 863 O O . SER A 1 106 ? -2.155 8.707 -5.292 1.00 65.06 106 SER A O 1
ATOM 865 N N . THR A 1 107 ? -0.032 8.648 -5.981 1.00 67.38 107 THR A N 1
ATOM 866 C CA . THR A 1 107 ? -0.349 8.319 -7.377 1.00 67.38 107 THR A CA 1
ATOM 867 C C . THR A 1 107 ? -0.793 6.857 -7.538 1.00 67.38 107 THR A C 1
ATOM 869 O O . THR A 1 107 ? -1.804 6.588 -8.189 1.00 67.38 107 THR A O 1
ATOM 872 N N . ILE A 1 108 ? -0.078 5.903 -6.927 1.00 67.56 108 ILE A N 1
ATOM 873 C CA . ILE A 1 108 ? -0.331 4.449 -7.017 1.00 67.56 108 ILE A CA 1
ATOM 874 C C . ILE A 1 108 ? -1.534 4.024 -6.176 1.00 67.56 108 ILE A C 1
ATOM 876 O O . ILE A 1 108 ? -2.311 3.167 -6.608 1.00 67.56 108 ILE A O 1
ATOM 880 N N . GLY A 1 109 ? -1.671 4.616 -4.987 1.00 61.94 109 GLY A N 1
ATOM 881 C CA . GLY A 1 109 ? -2.776 4.445 -4.043 1.00 61.94 109 GLY A CA 1
ATOM 882 C C . GLY A 1 109 ? -4.090 5.051 -4.530 1.00 61.94 109 GLY A C 1
ATOM 883 O O . GLY A 1 109 ? -5.065 5.041 -3.790 1.00 61.94 109 GLY A O 1
ATOM 884 N N . ILE A 1 110 ? -4.120 5.487 -5.796 1.00 54.69 110 ILE A N 1
ATOM 885 C CA . ILE A 1 110 ? -5.219 6.155 -6.481 1.00 54.69 110 ILE A CA 1
ATOM 886 C C . ILE A 1 110 ? -5.354 7.570 -5.938 1.00 54.69 110 ILE A C 1
ATOM 888 O O . ILE A 1 110 ? -5.991 7.815 -4.916 1.00 54.69 110 ILE A O 1
ATOM 892 N N . SER A 1 111 ? -4.754 8.495 -6.687 1.00 39.31 111 SER A N 1
ATOM 893 C CA . SER A 1 111 ? -4.892 9.933 -6.490 1.00 39.31 111 SER A CA 1
ATOM 894 C C . SER A 1 111 ? -6.342 10.288 -6.151 1.00 39.31 111 SER A C 1
ATOM 896 O O . SER A 1 111 ? -7.267 9.850 -6.856 1.00 39.31 111 SER A O 1
ATOM 898 N N . PRO A 1 112 ? -6.578 11.100 -5.110 1.00 37.66 112 PRO A N 1
ATOM 899 C CA . PRO A 1 112 ? -7.875 11.686 -4.920 1.00 37.66 112 PRO A CA 1
ATOM 900 C C . PRO A 1 112 ? -8.061 12.699 -6.050 1.00 37.66 112 PRO A C 1
ATOM 902 O O . PRO A 1 112 ? -7.738 13.874 -5.918 1.00 37.66 112 PRO A O 1
ATOM 905 N N . ALA A 1 113 ? -8.788 12.311 -7.091 1.00 39.53 113 ALA A N 1
ATOM 906 C CA . ALA A 1 113 ? -9.761 13.229 -7.678 1.00 39.53 113 ALA A CA 1
ATOM 907 C C . ALA A 1 113 ? -10.903 13.517 -6.666 1.00 39.53 113 ALA A C 1
ATOM 909 O O . ALA A 1 113 ? -12.080 13.436 -6.991 1.00 39.53 113 ALA A O 1
ATOM 910 N N . PHE A 1 114 ? -10.542 13.816 -5.416 1.00 45.72 114 PHE A N 1
ATOM 911 C CA . PHE A 1 114 ? -11.395 14.247 -4.314 1.00 45.72 114 PHE A CA 1
ATOM 912 C C . PHE A 1 114 ? -10.704 15.375 -3.536 1.00 45.72 114 PHE A C 1
ATOM 914 O O . PHE A 1 114 ? -10.897 15.549 -2.339 1.00 45.72 114 PHE A O 1
ATOM 921 N N . SER A 1 115 ? -9.966 16.233 -4.241 1.00 37.28 115 SER A N 1
ATOM 922 C CA . SER A 1 115 ? -9.964 17.659 -3.913 1.00 37.28 115 SER A CA 1
ATOM 923 C C . SER A 1 115 ? -11.313 18.248 -4.336 1.00 37.28 115 SER A C 1
ATOM 925 O O . SER A 1 115 ? -11.415 18.941 -5.342 1.00 37.28 115 SER A O 1
ATOM 927 N N . SER A 1 116 ? -12.384 17.886 -3.634 1.00 36.34 116 SER A N 1
ATOM 928 C CA . SER A 1 116 ? -13.678 18.574 -3.670 1.00 36.34 116 SER A CA 1
ATOM 929 C C . SER A 1 116 ? -14.503 18.116 -2.472 1.00 36.34 116 SER A C 1
ATOM 931 O O . SER A 1 116 ? -15.373 17.258 -2.603 1.00 36.34 116 SER A O 1
ATOM 933 N N . GLN A 1 117 ? -14.166 18.636 -1.294 1.00 33.19 117 GLN A N 1
ATOM 934 C CA . GLN A 1 117 ? -15.017 19.551 -0.521 1.00 33.19 117 GLN A CA 1
ATOM 935 C C . GLN A 1 117 ? -14.226 20.146 0.642 1.00 33.19 117 GLN A C 1
ATOM 937 O O . GLN A 1 117 ? -13.447 19.393 1.266 1.00 33.19 117 GLN A O 1
#

Secondary structure (DSSP, 8-state):
--S-HHHHHHHHS-HHHHHHHHHHHHPPPP------HHHHHHHHHHHHHHHHHHHHHTHHHHHHHHHHS-HHHHHHHHHHHHHHHSS-HHHHHHTT--THHHHHHHHHTT--TT---

Radius of gyration: 14.89 Å; chains: 1; bounding box: 35×31×41 Å

Organism: NCBI:txid299467

pLDDT: mean 70.59, std 12.87, range [33.19, 89.75]